Protein AF-A0A7T3PCU5-F1 (afdb_monomer)

Solvent-accessible surface area (backbone atoms only — not comparable to full-atom values): 9452 Å² total; per-residue (Å²): 138,86,82,88,80,89,69,62,67,60,51,44,51,71,41,48,47,64,67,42,57,90,52,40,81,76,40,61,96,47,31,67,62,48,52,45,51,48,54,44,32,51,42,50,75,68,50,25,62,81,37,72,69,33,39,50,50,44,50,51,53,60,64,70,54,95,66,96,64,97,67,63,71,62,62,55,49,52,52,52,52,50,52,54,51,59,61,8,65,80,34,95,67,54,35,76,54,38,42,77,36,65,35,64,81,98,39,52,87,39,74,36,28,30,28,27,51,64,63,75,89,68,74,58,80,69,49,74,29,65,39,90,49,75,69,44,42,53,52,20,43,51,52,33,51,50,50,48,52,53,51,51,49,58,49,49,72,59,66,70,88,123

Radius of gyration: 20.41 Å; Cα contacts (8 Å, |Δi|>4): 179; chains: 1; bounding box: 50×32×66 Å

InterPro domains:
  IPR027434 Homing endonuclease [G3DSA:3.10.28.10] (1-112)
  IPR027434 Homing endonuclease [SSF55608] (3-86)

Foldseek 3Di:
DDDDDQDDLCRQLVPVLVVCVVVLVVCVVCSLVSLLSNLLSLLVVLVLVVDLVSVLVNLVSVVVDDDDDPDDSVVVNVVSVVVQQVVLCVAPLSHPQWHFDFDPDPRGPPGFWIKRHDPVSLVDDIDIFGDDDDVSRVVRSVVSVVSNVVSSVVSSVPSDDD

Sequence (162 aa):
MTILTIESFNSIFETLIPVLRPYSHYLYWKFYQFEIMDKVAQLVKGKAHYTLYGFEKIVEIIYSYPNKRLNPKEFWLDIIQSWFKSRAKKIKSGENFIQAVYGRGSLKGNIIAWKCILPNEFNIKPKQFGFTNITESREALKQAIQYRNISIKSWVDSIKFK

Structure (mmCIF, N/CA/C/O backbone):
data_AF-A0A7T3PCU5-F1
#
_entry.id   AF-A0A7T3PCU5-F1
#
loop_
_atom_site.group_PDB
_atom_site.id
_atom_site.type_symbol
_atom_site.label_atom_id
_atom_site.label_alt_id
_atom_site.label_comp_id
_atom_site.label_asym_id
_atom_site.label_entity_id
_atom_site.label_seq_id
_atom_site.pdbx_PDB_ins_code
_atom_site.Cartn_x
_atom_site.Cartn_y
_atom_site.Cartn_z
_atom_site.occupancy
_atom_site.B_iso_or_equiv
_atom_site.auth_seq_id
_atom_site.auth_comp_id
_atom_site.auth_asym_id
_atom_site.auth_atom_id
_atom_site.pdbx_PDB_model_num
ATOM 1 N N . MET A 1 1 ? 7.995 9.467 -39.903 1.00 57.53 1 MET A N 1
ATOM 2 C CA . MET A 1 1 ? 8.468 8.682 -38.744 1.00 57.53 1 MET A CA 1
ATOM 3 C C . MET A 1 1 ? 7.236 8.268 -37.966 1.00 57.53 1 MET A C 1
ATOM 5 O O . MET A 1 1 ? 6.509 9.144 -37.518 1.00 57.53 1 MET A O 1
ATOM 9 N N . THR A 1 2 ? 6.940 6.976 -37.900 1.00 80.62 2 THR A N 1
ATOM 10 C CA . THR A 1 2 ? 5.750 6.485 -37.196 1.00 80.62 2 THR A CA 1
ATOM 11 C C . THR A 1 2 ? 6.157 6.151 -35.771 1.00 80.62 2 THR A C 1
ATOM 13 O O . THR A 1 2 ? 7.099 5.387 -35.568 1.00 80.62 2 THR A O 1
ATOM 16 N N . ILE A 1 3 ? 5.499 6.761 -34.790 1.00 88.06 3 ILE A N 1
ATOM 17 C CA . ILE A 1 3 ? 5.740 6.472 -33.376 1.00 88.06 3 ILE A CA 1
ATOM 18 C C . ILE A 1 3 ? 4.782 5.352 -32.979 1.00 88.06 3 ILE A C 1
ATOM 20 O O . ILE A 1 3 ? 3.569 5.518 -33.077 1.00 88.06 3 ILE A O 1
ATOM 24 N N . LEU A 1 4 ? 5.326 4.211 -32.552 1.00 88.25 4 LEU A N 1
ATOM 25 C CA . LEU A 1 4 ? 4.543 3.178 -31.884 1.00 88.25 4 LEU A CA 1
ATOM 26 C C . LEU A 1 4 ? 4.509 3.494 -30.389 1.00 88.25 4 LEU A C 1
ATOM 28 O O . LEU A 1 4 ? 5.538 3.419 -29.717 1.00 88.25 4 LEU A O 1
ATOM 32 N N . THR A 1 5 ? 3.327 3.817 -29.878 1.00 89.38 5 THR A N 1
ATOM 33 C CA . THR A 1 5 ? 3.104 4.054 -28.450 1.00 89.38 5 THR A CA 1
ATOM 34 C C . THR A 1 5 ? 2.318 2.887 -27.865 1.00 89.38 5 THR A C 1
ATOM 36 O O . THR A 1 5 ? 1.268 2.521 -28.390 1.00 89.38 5 THR A O 1
ATOM 39 N N . ILE A 1 6 ? 2.825 2.296 -26.781 1.00 86.81 6 ILE A N 1
ATOM 40 C CA . ILE A 1 6 ? 2.112 1.274 -26.008 1.00 86.81 6 ILE A CA 1
ATOM 41 C C . ILE A 1 6 ? 1.664 1.921 -24.705 1.00 86.81 6 ILE A C 1
ATOM 43 O O . ILE A 1 6 ? 2.484 2.323 -23.882 1.00 86.81 6 ILE A O 1
ATOM 47 N N . GLU A 1 7 ? 0.354 2.007 -24.527 1.00 85.19 7 GLU A N 1
ATOM 48 C CA . GLU A 1 7 ? -0.284 2.615 -23.364 1.00 85.19 7 GLU A CA 1
ATOM 49 C C . GLU A 1 7 ? -1.199 1.591 -22.689 1.00 85.19 7 GLU A C 1
ATOM 51 O O . GLU A 1 7 ? -1.466 0.526 -23.244 1.00 85.19 7 GLU A O 1
ATOM 56 N N . SER A 1 8 ? -1.709 1.921 -21.502 1.00 87.94 8 SER A N 1
ATOM 57 C CA . SER A 1 8 ? -2.466 1.061 -20.575 1.00 87.94 8 SER A CA 1
ATOM 58 C C . SER A 1 8 ? -1.630 0.154 -19.670 1.00 87.94 8 SER A C 1
ATOM 60 O O . SER A 1 8 ? -0.601 -0.410 -20.039 1.00 87.94 8 SER A O 1
ATOM 62 N N . PHE A 1 9 ? -2.157 -0.023 -18.459 1.00 84.31 9 PHE A N 1
ATOM 63 C CA . PHE A 1 9 ? -1.606 -0.886 -17.421 1.00 84.31 9 PHE A CA 1
ATOM 64 C C . PHE A 1 9 ? -1.367 -2.313 -17.917 1.00 84.31 9 PHE A C 1
ATOM 66 O O . PHE A 1 9 ? -0.269 -2.838 -17.767 1.00 84.31 9 PHE A O 1
ATOM 73 N N . ASN A 1 10 ? -2.384 -2.934 -18.521 1.00 87.31 10 ASN A N 1
ATOM 74 C CA . ASN A 1 10 ? -2.320 -4.339 -18.923 1.00 87.31 10 ASN A CA 1
ATOM 75 C C . ASN A 1 10 ? -1.282 -4.547 -20.030 1.00 87.31 10 ASN A C 1
ATOM 77 O O . ASN A 1 10 ? -0.477 -5.475 -19.963 1.00 87.31 10 ASN A O 1
ATOM 81 N N . SER A 1 11 ? -1.257 -3.649 -21.017 1.00 90.88 11 SER A N 1
ATOM 82 C CA . SER A 1 11 ? -0.315 -3.752 -22.132 1.00 90.88 11 SER A CA 1
ATOM 83 C C . SER A 1 11 ? 1.131 -3.586 -21.666 1.00 90.88 11 SER A C 1
ATOM 85 O O . SER A 1 11 ? 2.008 -4.316 -22.119 1.00 90.88 11 SER A O 1
ATOM 87 N N . ILE A 1 12 ? 1.395 -2.683 -20.716 1.00 90.62 12 ILE A N 1
ATOM 88 C CA . ILE A 1 12 ? 2.753 -2.452 -20.210 1.00 90.62 12 ILE A CA 1
ATOM 89 C C . ILE A 1 12 ? 3.169 -3.546 -19.215 1.00 90.62 12 ILE A C 1
ATOM 91 O O . ILE A 1 12 ? 4.198 -4.193 -19.406 1.00 90.62 12 ILE A O 1
ATOM 95 N N . PHE A 1 13 ? 2.392 -3.764 -18.151 1.00 88.94 13 PHE A N 1
ATOM 96 C CA . PHE A 1 13 ? 2.823 -4.568 -17.001 1.00 88.94 13 PHE A CA 1
ATOM 97 C C . PHE A 1 13 ? 2.516 -6.062 -17.119 1.00 88.94 13 PHE A C 1
ATOM 99 O O . PHE A 1 13 ? 3.276 -6.869 -16.586 1.00 88.94 13 PHE A O 1
ATOM 106 N N . GLU A 1 14 ? 1.455 -6.446 -17.831 1.00 85.81 14 GLU A N 1
ATOM 107 C CA . GLU A 1 14 ? 1.103 -7.861 -18.020 1.00 85.81 14 GLU A CA 1
ATOM 108 C C . GLU A 1 14 ? 1.617 -8.431 -19.349 1.00 85.81 14 GLU A C 1
ATOM 110 O O . GLU A 1 14 ? 1.721 -9.648 -19.477 1.00 85.81 14 GLU A O 1
ATOM 115 N N . THR A 1 15 ? 1.979 -7.579 -20.319 1.00 89.69 15 THR A N 1
ATOM 116 C CA . THR A 1 15 ? 2.435 -8.024 -21.650 1.00 89.69 15 THR A CA 1
ATOM 117 C C . THR A 1 15 ? 3.867 -7.585 -21.957 1.00 89.69 15 THR A C 1
ATOM 119 O O . THR A 1 15 ? 4.765 -8.423 -22.013 1.00 89.69 15 THR A O 1
ATOM 122 N N . LEU A 1 16 ? 4.115 -6.282 -22.125 1.00 91.62 16 LEU A N 1
ATOM 123 C CA . LEU A 1 16 ? 5.389 -5.765 -22.636 1.00 91.62 16 LEU A CA 1
ATOM 124 C C . LEU A 1 16 ? 6.575 -6.090 -21.720 1.00 91.62 16 LEU A C 1
ATOM 126 O O . LEU A 1 16 ? 7.581 -6.626 -22.178 1.00 91.62 16 LEU A O 1
ATOM 130 N N . ILE A 1 17 ? 6.465 -5.776 -20.427 1.00 91.88 17 ILE A N 1
ATOM 131 C CA . ILE A 1 17 ? 7.548 -6.010 -19.466 1.00 91.88 17 ILE A CA 1
ATOM 132 C C . ILE A 1 17 ? 7.898 -7.505 -19.352 1.00 91.88 17 ILE A C 1
ATOM 134 O O . ILE A 1 17 ? 9.077 -7.834 -19.498 1.00 91.88 17 ILE A O 1
ATOM 138 N N . PRO A 1 18 ? 6.930 -8.429 -19.177 1.00 90.88 18 PRO A N 1
ATOM 139 C CA . PRO A 1 18 ? 7.209 -9.864 -19.206 1.00 90.88 18 PRO A CA 1
ATOM 140 C C . PRO A 1 18 ? 7.891 -10.354 -20.488 1.00 90.88 18 PRO A C 1
ATOM 142 O O . PRO A 1 18 ? 8.783 -11.193 -20.396 1.00 90.88 18 PRO A O 1
ATOM 145 N N . VAL A 1 19 ? 7.514 -9.826 -21.659 1.00 92.62 19 VAL A N 1
ATOM 146 C CA . VAL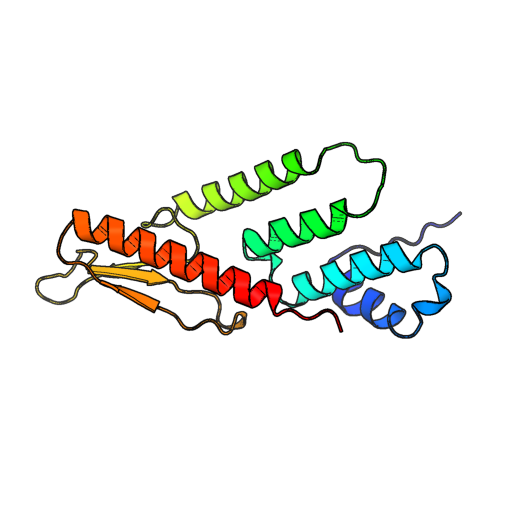 A 1 19 ? 8.130 -10.195 -22.948 1.00 92.62 19 VAL A CA 1
ATOM 147 C C . VAL A 1 19 ? 9.576 -9.711 -23.042 1.00 92.62 19 VAL A C 1
ATOM 149 O O . VAL A 1 19 ? 10.431 -10.436 -23.541 1.00 92.62 19 VAL A O 1
ATOM 152 N N . LEU A 1 20 ? 9.871 -8.507 -22.550 1.00 92.94 20 LEU A N 1
ATOM 153 C CA . LEU A 1 20 ? 11.221 -7.941 -22.600 1.00 92.94 20 LEU A CA 1
ATOM 154 C C . LEU A 1 20 ? 12.168 -8.549 -21.559 1.00 92.94 20 LEU A C 1
ATOM 156 O O . LEU A 1 20 ? 13.375 -8.564 -21.785 1.00 92.94 20 LEU A O 1
ATOM 160 N N . ARG A 1 21 ? 11.652 -9.065 -20.436 1.00 92.75 21 ARG A N 1
ATOM 161 C CA . ARG A 1 21 ? 12.471 -9.531 -19.304 1.00 92.75 21 ARG A CA 1
ATOM 162 C C . ARG A 1 21 ? 13.552 -10.559 -19.683 1.00 92.75 21 ARG A C 1
ATOM 164 O O . ARG A 1 21 ? 14.704 -10.312 -19.321 1.00 92.75 21 ARG A O 1
ATOM 171 N N . PRO A 1 22 ? 13.266 -11.640 -20.441 1.00 94.19 22 PRO A N 1
ATOM 172 C CA . PRO A 1 22 ? 14.286 -12.618 -20.844 1.00 94.19 22 PRO A CA 1
ATOM 173 C C . PRO A 1 22 ? 15.359 -12.053 -21.783 1.00 94.19 22 PRO A C 1
ATOM 175 O O . PRO A 1 22 ? 16.430 -12.635 -21.912 1.00 94.19 22 PRO A O 1
ATOM 178 N N . TYR A 1 23 ? 15.066 -10.930 -22.441 1.00 95.00 23 TYR A N 1
ATOM 179 C CA . TYR A 1 23 ? 15.936 -10.268 -23.415 1.00 95.00 23 TYR A CA 1
ATOM 180 C C . TYR A 1 23 ? 16.509 -8.950 -22.884 1.00 95.00 23 TYR A C 1
ATOM 182 O O . TYR A 1 23 ? 17.096 -8.175 -23.638 1.00 95.00 23 TYR A O 1
ATOM 190 N N . SER A 1 24 ? 16.327 -8.672 -21.591 1.00 93.94 24 SER A N 1
ATOM 191 C CA . SER A 1 24 ? 16.659 -7.381 -20.988 1.00 93.94 24 SER A CA 1
ATOM 192 C C . SER A 1 24 ? 18.150 -7.045 -21.073 1.00 93.94 24 SER A C 1
ATOM 194 O O . SER A 1 24 ? 18.499 -5.871 -21.174 1.00 93.94 24 SER A O 1
ATOM 196 N N . HIS A 1 25 ? 19.034 -8.044 -21.150 1.00 90.94 25 HIS A N 1
ATOM 197 C CA . HIS A 1 25 ? 20.472 -7.846 -21.365 1.00 90.94 25 HIS A CA 1
ATOM 198 C C . HIS A 1 25 ? 20.803 -7.149 -22.693 1.00 90.94 25 HIS A C 1
ATOM 200 O O . HIS A 1 25 ? 21.837 -6.492 -22.786 1.00 90.94 25 HIS A O 1
ATOM 206 N N . TYR A 1 26 ? 19.920 -7.211 -23.696 1.00 95.12 26 TYR A N 1
ATOM 207 C CA . TYR A 1 26 ? 20.075 -6.481 -24.962 1.00 95.12 26 TYR A CA 1
ATOM 208 C C . TYR A 1 26 ? 19.662 -5.005 -24.885 1.00 95.12 26 TYR A C 1
ATOM 210 O O . TYR A 1 26 ? 19.759 -4.287 -25.877 1.00 95.12 26 TYR A O 1
ATOM 218 N N . LEU A 1 27 ? 19.192 -4.517 -23.733 1.00 93.31 27 LEU A N 1
ATOM 219 C CA . LEU A 1 27 ? 18.787 -3.117 -23.583 1.00 93.31 27 LEU A CA 1
ATOM 220 C C . LEU A 1 27 ? 19.972 -2.172 -23.347 1.00 93.31 27 LEU A C 1
ATOM 222 O O . LEU A 1 27 ? 19.786 -0.959 -23.428 1.00 93.31 27 LEU A O 1
ATOM 226 N N . TYR A 1 28 ? 21.177 -2.690 -23.087 1.00 92.50 28 TYR A N 1
ATOM 227 C CA . TYR A 1 28 ? 22.415 -1.918 -22.914 1.00 92.50 28 TYR A CA 1
ATOM 228 C C . TYR A 1 28 ? 22.218 -0.673 -22.020 1.00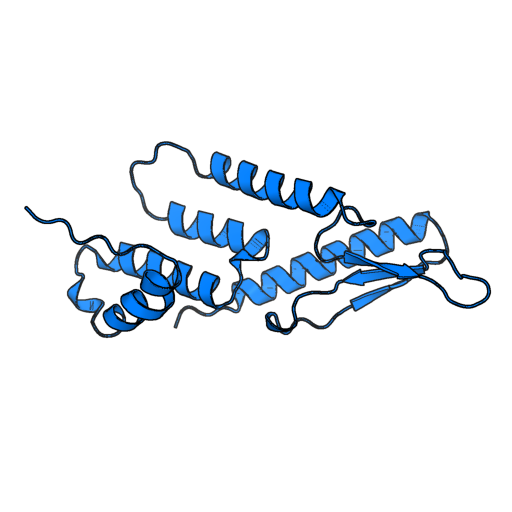 92.50 28 TYR A C 1
ATOM 230 O O . TYR A 1 28 ? 21.918 -0.791 -20.834 1.00 92.50 28 TYR A O 1
ATOM 238 N N . TRP A 1 29 ? 22.314 0.540 -22.580 1.00 91.94 29 TRP A N 1
ATOM 239 C CA . TRP A 1 29 ? 22.162 1.808 -21.851 1.00 91.94 29 TRP A CA 1
ATOM 240 C C . TRP A 1 29 ? 20.722 2.114 -21.392 1.00 91.94 29 TRP A C 1
ATOM 242 O O . TRP A 1 29 ? 20.500 3.095 -20.679 1.00 91.94 29 TRP A O 1
ATOM 252 N N . LYS A 1 30 ? 19.736 1.315 -21.821 1.00 92.00 30 LYS A N 1
ATOM 253 C CA . LYS A 1 30 ? 18.332 1.364 -21.381 1.00 92.00 30 LYS A CA 1
ATOM 254 C C . LYS A 1 30 ? 17.989 0.332 -20.307 1.00 92.00 30 LYS A C 1
ATOM 256 O O . LYS A 1 30 ? 16.860 0.333 -19.816 1.00 92.00 30 LYS A O 1
ATOM 261 N N . PHE A 1 31 ? 18.939 -0.528 -19.934 1.00 92.94 31 PHE A N 1
ATOM 262 C CA . PHE A 1 31 ? 18.710 -1.586 -18.953 1.00 92.94 31 PHE A CA 1
ATOM 263 C C . PHE A 1 31 ? 18.215 -1.035 -17.611 1.00 92.94 31 PHE A C 1
ATOM 265 O O . PHE A 1 31 ? 17.219 -1.514 -17.085 1.00 92.94 31 PHE A O 1
ATOM 272 N N . TYR A 1 32 ? 18.819 0.043 -17.109 1.00 91.38 32 TYR A N 1
ATOM 273 C CA . TYR A 1 32 ? 18.433 0.623 -15.820 1.00 91.38 32 TYR A CA 1
ATOM 274 C C . TYR A 1 32 ? 16.985 1.150 -15.801 1.00 91.38 32 TYR A C 1
ATOM 276 O O . TYR A 1 32 ? 16.253 0.981 -14.826 1.00 91.38 32 TYR A O 1
ATOM 284 N N . GLN A 1 33 ? 16.533 1.776 -16.891 1.00 92.38 33 GLN A N 1
ATOM 285 C CA . GLN A 1 33 ? 15.149 2.239 -17.021 1.00 92.38 33 GLN A CA 1
ATOM 286 C C . GLN A 1 33 ? 14.186 1.051 -17.088 1.00 92.38 33 GLN A C 1
ATOM 288 O O . GLN A 1 33 ? 13.108 1.111 -16.498 1.00 92.38 33 GLN A O 1
ATOM 293 N N . PHE A 1 34 ? 14.585 -0.030 -17.763 1.00 93.81 34 PHE A N 1
ATOM 294 C CA . PHE A 1 34 ? 13.828 -1.274 -17.754 1.00 93.81 34 PHE A CA 1
ATOM 295 C C . PHE A 1 34 ? 13.748 -1.884 -16.352 1.00 93.81 34 PHE A C 1
ATOM 297 O O . PHE A 1 34 ? 12.647 -2.211 -15.926 1.00 93.81 34 PHE A O 1
ATOM 304 N N . GLU A 1 35 ? 14.847 -1.958 -15.595 1.00 93.00 35 GLU A N 1
ATOM 305 C CA . GLU A 1 35 ? 14.832 -2.456 -14.211 1.00 93.00 35 GLU A CA 1
ATOM 306 C C . GLU A 1 35 ? 13.869 -1.658 -13.326 1.00 93.00 35 GLU A C 1
ATOM 308 O O . GLU A 1 35 ? 13.154 -2.224 -12.503 1.00 93.00 35 GLU A O 1
ATOM 313 N N . ILE A 1 36 ? 13.818 -0.337 -13.495 1.00 93.25 36 ILE A N 1
ATOM 314 C CA . ILE A 1 36 ? 12.863 0.512 -12.777 1.00 93.25 36 ILE A CA 1
ATOM 315 C C . ILE A 1 36 ? 11.429 0.190 -13.177 1.00 93.25 36 ILE A C 1
ATOM 317 O O . ILE A 1 36 ? 10.578 0.027 -12.301 1.00 93.25 36 ILE A O 1
ATOM 321 N N . MET A 1 37 ? 11.151 0.082 -14.478 1.00 92.38 37 MET A N 1
ATOM 322 C CA . MET A 1 37 ? 9.817 -0.283 -14.953 1.00 92.38 37 MET A CA 1
ATOM 323 C C . MET A 1 37 ? 9.407 -1.673 -14.474 1.00 92.38 37 MET A C 1
ATOM 325 O O . MET A 1 37 ? 8.258 -1.850 -14.084 1.00 92.38 37 MET A O 1
ATOM 329 N N . ASP A 1 38 ? 10.328 -2.632 -14.457 1.00 92.81 38 ASP A N 1
ATOM 330 C CA . ASP A 1 38 ? 10.077 -3.985 -13.979 1.00 92.81 38 ASP A CA 1
ATOM 331 C C . ASP A 1 38 ? 9.776 -3.995 -12.475 1.00 92.81 38 ASP A C 1
ATOM 333 O O . ASP A 1 38 ? 8.754 -4.537 -12.060 1.00 92.81 38 ASP A O 1
ATOM 337 N N . LYS A 1 39 ? 10.560 -3.281 -11.655 1.00 93.56 39 LYS A N 1
ATOM 338 C CA . LYS A 1 39 ? 10.281 -3.105 -10.217 1.00 93.56 39 LYS A CA 1
ATOM 339 C C . LYS A 1 39 ? 8.898 -2.500 -9.967 1.00 93.56 39 LYS A C 1
ATOM 341 O O . LYS A 1 39 ? 8.150 -2.984 -9.115 1.00 93.56 39 LYS A O 1
ATOM 346 N N . VAL A 1 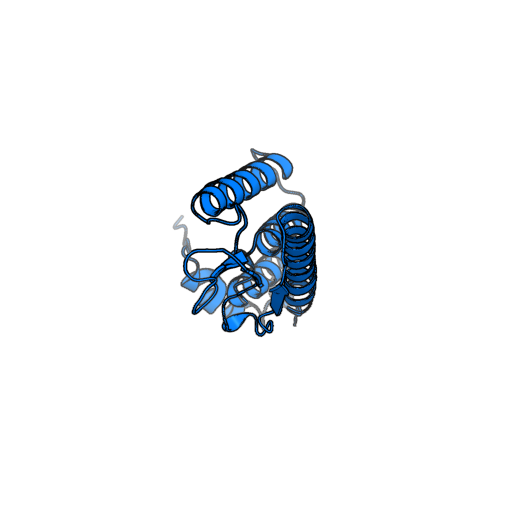40 ? 8.532 -1.463 -10.725 1.00 94.12 40 VAL A N 1
ATOM 347 C CA . VAL A 1 40 ? 7.191 -0.864 -10.655 1.00 94.12 40 VAL A CA 1
ATOM 348 C C . VAL A 1 40 ? 6.127 -1.874 -11.082 1.00 94.12 40 VAL A C 1
ATOM 350 O O . VAL A 1 40 ? 5.141 -2.033 -10.366 1.00 94.12 40 VAL A O 1
ATOM 353 N N . ALA A 1 41 ? 6.332 -2.596 -12.187 1.00 92.62 41 ALA A N 1
ATOM 354 C CA . ALA A 1 41 ? 5.401 -3.605 -12.689 1.00 92.62 41 ALA A CA 1
ATOM 355 C C . ALA A 1 41 ? 5.115 -4.681 -11.635 1.00 92.62 41 ALA A C 1
ATOM 357 O O . ALA A 1 41 ? 3.966 -5.073 -11.448 1.00 92.62 41 ALA A O 1
ATOM 358 N N . GLN A 1 42 ? 6.136 -5.117 -10.896 1.00 91.88 42 GLN A N 1
ATOM 359 C CA . GLN A 1 42 ? 5.990 -6.117 -9.843 1.00 91.88 42 GLN A CA 1
ATOM 360 C C . GLN A 1 42 ? 5.164 -5.608 -8.652 1.00 91.88 42 GLN A C 1
ATOM 362 O O . GLN A 1 42 ? 4.232 -6.291 -8.222 1.00 91.88 42 GLN A O 1
ATOM 367 N N . LEU A 1 43 ? 5.426 -4.390 -8.161 1.00 93.00 43 LEU A N 1
ATOM 368 C CA . LEU A 1 43 ? 4.605 -3.756 -7.116 1.00 93.00 43 LEU A CA 1
ATOM 369 C C . LEU A 1 43 ? 3.158 -3.567 -7.571 1.00 93.00 43 LEU A C 1
ATOM 371 O O . LEU A 1 43 ? 2.201 -3.765 -6.819 1.00 93.00 43 LEU A O 1
ATOM 375 N N . VAL A 1 44 ? 2.997 -3.182 -8.828 1.00 91.50 44 VAL A N 1
ATOM 376 C CA . VAL A 1 44 ? 1.709 -2.916 -9.435 1.00 91.50 44 VAL A CA 1
ATOM 377 C C . VAL A 1 44 ? 0.891 -4.205 -9.594 1.00 91.50 44 VAL A C 1
ATOM 379 O O . VAL A 1 44 ? -0.256 -4.244 -9.142 1.00 91.50 44 VAL A O 1
ATOM 382 N N . LYS A 1 45 ? 1.492 -5.274 -10.125 1.00 89.06 45 LYS A N 1
ATOM 383 C CA . LYS A 1 45 ? 0.902 -6.616 -10.234 1.00 89.06 45 LYS A CA 1
ATOM 384 C C . LYS A 1 45 ? 0.582 -7.219 -8.869 1.00 89.06 45 LYS A C 1
ATOM 386 O O . LYS A 1 45 ? -0.471 -7.823 -8.683 1.00 89.06 45 LYS A O 1
ATOM 391 N N . GLY A 1 46 ? 1.442 -6.971 -7.883 1.00 89.25 46 GLY A N 1
ATOM 392 C CA . GLY A 1 46 ? 1.196 -7.285 -6.478 1.00 89.25 46 GLY A CA 1
ATOM 393 C C . GLY A 1 46 ? 0.131 -6.407 -5.815 1.00 89.25 46 GLY A C 1
ATOM 394 O O . GLY A 1 46 ? -0.089 -6.545 -4.622 1.00 89.25 46 GLY A O 1
ATOM 395 N N . LYS A 1 47 ? -0.539 -5.501 -6.543 1.00 91.62 47 LYS A N 1
ATOM 396 C CA . LYS A 1 47 ? -1.572 -4.584 -6.025 1.00 91.62 47 LYS A CA 1
ATOM 397 C C . LYS A 1 47 ? -1.083 -3.633 -4.918 1.00 91.62 47 LYS A C 1
ATOM 399 O O . LYS A 1 47 ? -1.901 -3.040 -4.214 1.00 91.62 47 LYS A O 1
ATOM 404 N N . ALA A 1 48 ? 0.228 -3.416 -4.777 1.00 92.81 48 ALA A N 1
ATOM 405 C CA . ALA A 1 48 ? 0.795 -2.526 -3.757 1.00 92.81 48 ALA A CA 1
ATOM 406 C C . ALA A 1 48 ? 0.281 -1.085 -3.897 1.00 92.81 48 ALA A C 1
ATOM 408 O O . ALA A 1 48 ? 0.043 -0.406 -2.896 1.00 92.81 48 ALA A O 1
ATOM 409 N N . HIS A 1 49 ? 0.008 -0.661 -5.135 1.00 92.62 49 HIS A N 1
ATOM 410 C CA . HIS A 1 49 ? -0.614 0.618 -5.477 1.00 92.62 49 HIS A CA 1
ATOM 411 C C . HIS A 1 49 ? -2.036 0.804 -4.904 1.00 92.62 49 HIS A C 1
ATOM 413 O O . HIS A 1 49 ? -2.612 1.871 -5.020 1.00 92.62 49 HIS A O 1
ATOM 419 N N . TYR A 1 50 ? -2.653 -0.176 -4.245 1.00 92.38 50 TYR A N 1
ATOM 420 C CA . TYR A 1 50 ? -3.888 0.069 -3.484 1.00 92.38 50 TYR A CA 1
ATOM 421 C C . TYR A 1 50 ? -3.643 0.584 -2.064 1.00 92.38 50 TYR A C 1
ATOM 423 O O . TYR A 1 50 ? -4.589 0.935 -1.357 1.00 92.38 50 TYR A O 1
ATOM 431 N N . THR A 1 51 ? -2.383 0.666 -1.644 1.00 94.88 51 THR A N 1
ATOM 432 C CA . THR A 1 51 ? -1.979 1.151 -0.325 1.00 94.88 51 THR A CA 1
ATOM 433 C C . THR A 1 51 ? -1.173 2.438 -0.451 1.00 94.88 51 THR A C 1
ATOM 435 O O . THR A 1 51 ? -0.476 2.636 -1.444 1.00 94.88 51 THR A O 1
ATOM 438 N N . LEU A 1 52 ? -1.254 3.307 0.564 1.00 95.69 52 LEU A N 1
ATOM 439 C CA . LEU A 1 52 ? -0.470 4.544 0.604 1.00 95.69 52 LEU A CA 1
ATOM 440 C C . LEU A 1 52 ? 1.028 4.229 0.501 1.00 95.69 52 LEU A C 1
ATOM 442 O O . LEU A 1 52 ? 1.690 4.716 -0.406 1.00 95.69 52 LEU A O 1
ATOM 446 N N . TYR A 1 53 ? 1.511 3.321 1.352 1.00 96.25 53 TYR A N 1
ATOM 447 C CA . TYR A 1 53 ? 2.913 2.907 1.373 1.00 96.25 53 TYR A CA 1
ATOM 448 C C . TYR A 1 53 ? 3.393 2.344 0.027 1.00 96.25 53 TYR A C 1
ATOM 450 O O . TYR A 1 53 ? 4.460 2.708 -0.456 1.00 96.25 53 TYR A O 1
ATOM 458 N N . GLY A 1 54 ? 2.600 1.484 -0.621 1.00 95.81 54 GLY A N 1
ATOM 459 C CA . GLY A 1 54 ? 2.968 0.940 -1.928 1.00 95.81 54 GLY A CA 1
ATOM 460 C C . GLY A 1 54 ? 2.999 1.997 -3.035 1.00 95.81 54 GLY A C 1
ATOM 461 O O . GLY A 1 54 ? 3.878 1.944 -3.892 1.00 95.81 54 GLY A O 1
ATOM 462 N N . PHE A 1 55 ? 2.103 2.988 -3.005 1.00 95.44 55 PHE A N 1
ATOM 463 C CA . PHE A 1 55 ? 2.158 4.128 -3.926 1.00 95.44 55 PHE A CA 1
ATOM 464 C C . PHE A 1 55 ? 3.395 5.003 -3.695 1.00 95.44 55 PHE A C 1
ATOM 466 O O . PHE A 1 55 ? 4.081 5.349 -4.656 1.00 95.44 55 PHE A O 1
ATOM 473 N N . GLU A 1 56 ? 3.705 5.328 -2.438 1.00 96.81 56 GLU A N 1
ATOM 474 C CA . GLU A 1 56 ? 4.917 6.070 -2.067 1.00 96.81 56 GLU A CA 1
ATOM 475 C C . GLU A 1 56 ? 6.166 5.330 -2.561 1.00 96.81 56 GLU A C 1
ATOM 477 O O . GLU A 1 56 ? 7.029 5.929 -3.204 1.00 96.81 56 GLU A O 1
ATOM 482 N N . LYS A 1 57 ? 6.210 4.003 -2.385 1.00 96.31 57 LYS A N 1
ATOM 483 C CA . LYS A 1 57 ? 7.312 3.159 -2.858 1.00 96.31 57 LYS A CA 1
ATOM 484 C C . LYS A 1 57 ? 7.484 3.188 -4.375 1.00 96.31 57 LYS A C 1
ATOM 486 O O . LYS A 1 57 ? 8.609 3.258 -4.867 1.00 96.31 57 LYS A O 1
ATOM 491 N N . ILE A 1 58 ? 6.383 3.163 -5.124 1.00 96.12 58 ILE A N 1
ATOM 492 C CA . ILE A 1 58 ? 6.409 3.304 -6.586 1.00 96.12 58 ILE A CA 1
ATOM 493 C C . ILE A 1 58 ? 7.000 4.663 -6.976 1.00 96.12 58 ILE A C 1
ATOM 495 O O . ILE A 1 58 ? 7.869 4.723 -7.844 1.00 96.12 58 ILE A O 1
ATOM 499 N N . VAL A 1 59 ? 6.580 5.748 -6.320 1.00 96.50 59 VAL A N 1
ATOM 500 C CA . VAL A 1 59 ? 7.117 7.092 -6.581 1.00 96.50 59 VAL A CA 1
ATOM 501 C C . VAL A 1 59 ? 8.612 7.156 -6.264 1.00 96.50 59 VAL A C 1
ATOM 503 O O . VAL A 1 59 ? 9.371 7.668 -7.085 1.00 96.50 59 VAL A O 1
ATOM 506 N N . GLU A 1 60 ? 9.058 6.594 -5.138 1.00 95.75 60 GLU A N 1
ATOM 507 C CA . GLU A 1 60 ? 10.482 6.500 -4.785 1.00 95.75 60 GLU A CA 1
ATOM 508 C C . GLU A 1 60 ? 11.303 5.798 -5.873 1.00 95.75 60 GLU A C 1
ATOM 510 O O . GLU A 1 60 ? 12.335 6.321 -6.288 1.00 95.75 60 GLU A O 1
ATOM 515 N N . ILE A 1 61 ? 10.830 4.646 -6.365 1.00 95.38 61 ILE A N 1
ATOM 516 C CA . ILE A 1 61 ? 11.504 3.874 -7.419 1.00 95.38 61 ILE A CA 1
ATOM 517 C C . ILE A 1 61 ? 11.569 4.672 -8.718 1.00 95.38 61 ILE A C 1
ATOM 519 O O . ILE A 1 61 ? 12.616 4.741 -9.354 1.00 95.38 61 ILE A O 1
ATOM 523 N N . ILE A 1 62 ? 10.469 5.314 -9.115 1.00 94.75 62 ILE A N 1
ATOM 524 C CA . ILE A 1 62 ? 10.463 6.137 -10.324 1.00 94.75 62 ILE A CA 1
ATOM 525 C C . ILE A 1 62 ? 11.477 7.271 -10.150 1.00 94.75 62 ILE A C 1
ATOM 527 O O . ILE A 1 62 ? 12.284 7.490 -11.047 1.00 94.75 62 ILE A O 1
ATOM 531 N N . TYR A 1 63 ? 11.471 7.988 -9.024 1.00 95.56 63 TYR A N 1
ATOM 532 C CA . TYR A 1 63 ? 12.364 9.124 -8.758 1.00 95.56 63 TYR A CA 1
ATOM 533 C C . TYR A 1 63 ? 13.824 8.752 -8.454 1.00 95.56 63 TYR A C 1
ATOM 535 O O . TYR A 1 63 ? 14.655 9.657 -8.409 1.00 95.56 63 TYR A O 1
ATOM 543 N N . SER A 1 64 ? 14.175 7.469 -8.313 1.00 93.75 64 SER A N 1
ATOM 544 C CA . SER A 1 64 ? 15.577 7.061 -8.146 1.00 93.75 64 SER A CA 1
ATOM 545 C C . SER A 1 64 ? 16.406 7.239 -9.421 1.00 93.75 64 SER A C 1
ATOM 547 O O . SER A 1 64 ? 17.630 7.305 -9.343 1.00 93.75 64 SER A O 1
ATOM 549 N N . TYR A 1 65 ? 15.764 7.330 -10.595 1.00 92.19 65 TYR A N 1
ATOM 550 C CA . TYR A 1 65 ? 16.450 7.628 -11.852 1.00 92.19 65 TYR A CA 1
ATOM 551 C C . TYR A 1 65 ? 16.540 9.133 -12.119 1.00 92.19 65 TYR A C 1
ATOM 553 O O . TYR A 1 65 ? 15.490 9.793 -12.199 1.00 92.19 65 TYR A O 1
ATOM 561 N N . PRO A 1 66 ? 17.752 9.672 -12.358 1.00 88.88 66 PRO A N 1
ATOM 562 C CA . PRO A 1 66 ? 17.921 11.061 -12.753 1.00 88.88 66 PRO A CA 1
ATOM 563 C C . PRO A 1 66 ? 17.303 11.290 -14.134 1.00 88.88 66 PRO A C 1
ATOM 565 O O . PRO A 1 66 ? 17.802 10.833 -15.159 1.00 88.88 66 PRO A O 1
ATOM 568 N N . ASN A 1 67 ? 16.195 12.023 -14.158 1.00 90.50 67 ASN A N 1
ATOM 569 C CA . ASN A 1 67 ? 15.546 12.479 -15.380 1.00 90.50 67 ASN A CA 1
ATOM 570 C C . ASN A 1 67 ? 14.987 13.885 -15.160 1.00 90.50 67 ASN A C 1
ATOM 572 O O . ASN A 1 67 ? 14.568 14.214 -14.047 1.00 90.50 67 ASN A O 1
ATOM 576 N N . LYS A 1 68 ? 14.934 14.699 -16.218 1.00 92.62 68 LYS A N 1
ATOM 577 C CA . LYS A 1 68 ? 14.272 16.006 -16.161 1.00 92.62 68 LYS A CA 1
ATOM 578 C C . LYS A 1 68 ? 12.775 15.784 -15.951 1.00 92.62 68 LYS A C 1
ATOM 580 O O . LYS A 1 68 ? 12.130 15.088 -16.732 1.00 92.62 68 LYS A O 1
ATOM 585 N N . ARG A 1 69 ? 12.231 16.358 -14.881 1.00 92.50 69 ARG A N 1
ATOM 586 C CA . ARG A 1 69 ? 10.813 16.274 -14.513 1.00 92.50 69 ARG A CA 1
ATOM 587 C C . ARG A 1 69 ? 10.294 17.668 -14.240 1.00 92.50 69 ARG A C 1
ATOM 589 O O . ARG A 1 69 ? 11.030 18.504 -13.731 1.00 92.50 69 ARG A O 1
ATOM 596 N N . LEU A 1 70 ? 9.023 17.883 -14.558 1.00 95.50 70 LEU A N 1
ATOM 597 C CA . LEU A 1 70 ? 8.342 19.147 -14.279 1.00 95.50 70 LEU A CA 1
ATOM 598 C C . LEU A 1 70 ? 8.145 19.360 -12.775 1.00 95.50 70 LEU A C 1
ATOM 600 O O . LEU A 1 70 ? 8.324 20.467 -12.287 1.00 95.50 70 LEU A O 1
ATOM 604 N N . ASN A 1 71 ? 7.816 18.287 -12.049 1.00 96.69 71 ASN A N 1
ATOM 605 C CA . ASN A 1 71 ? 7.506 18.341 -10.624 1.00 96.69 71 ASN A CA 1
ATOM 606 C C . ASN A 1 71 ? 8.508 17.522 -9.794 1.00 96.69 71 ASN A C 1
ATOM 608 O O . ASN A 1 71 ? 8.955 16.456 -10.249 1.00 96.69 71 ASN A O 1
ATOM 612 N N . PRO A 1 72 ? 8.827 17.970 -8.567 1.00 96.19 72 PRO A N 1
ATOM 613 C CA . PRO A 1 72 ? 9.639 17.207 -7.628 1.00 96.19 72 PRO A CA 1
ATOM 614 C C . PRO A 1 72 ? 8.877 15.985 -7.097 1.00 96.19 72 PRO A C 1
ATOM 616 O O . PRO A 1 72 ? 7.680 15.815 -7.333 1.00 96.19 72 PRO A O 1
ATOM 619 N N . LYS A 1 73 ? 9.585 15.107 -6.386 1.00 95.94 73 LYS A N 1
ATOM 620 C CA . LYS A 1 73 ? 9.020 13.878 -5.812 1.00 95.94 73 LYS A CA 1
ATOM 621 C C . LYS A 1 73 ? 7.923 14.202 -4.796 1.00 95.94 73 LYS A C 1
ATOM 623 O O . LYS A 1 73 ? 6.857 13.595 -4.813 1.00 95.94 73 LYS A O 1
ATOM 628 N N . GLU A 1 74 ? 8.194 15.189 -3.954 1.00 97.12 74 GLU A N 1
ATOM 629 C CA . GLU A 1 74 ? 7.380 15.636 -2.826 1.00 97.12 74 GLU A CA 1
ATOM 630 C C . GLU A 1 74 ? 5.987 16.071 -3.290 1.00 97.12 74 GLU A C 1
ATOM 632 O O . GLU A 1 74 ? 4.991 15.660 -2.705 1.00 97.12 74 GLU A O 1
ATOM 637 N N . PHE A 1 75 ? 5.906 16.766 -4.430 1.00 97.31 75 PHE A N 1
ATOM 638 C CA . PHE A 1 75 ? 4.638 17.158 -5.048 1.00 97.31 75 PHE A CA 1
ATOM 639 C C . PHE A 1 75 ? 3.697 15.963 -5.276 1.00 97.31 75 PHE A C 1
ATOM 641 O O . PHE A 1 75 ? 2.507 16.026 -4.970 1.00 97.31 75 PHE A O 1
ATOM 648 N N . TRP A 1 76 ? 4.218 14.845 -5.791 1.00 96.38 76 TRP A N 1
ATOM 649 C CA . TRP A 1 76 ? 3.402 13.653 -6.029 1.00 96.38 76 TRP A CA 1
ATOM 650 C C . TRP A 1 76 ? 3.029 12.935 -4.738 1.00 96.38 76 TRP A C 1
ATOM 652 O O . TRP A 1 76 ? 1.901 12.456 -4.617 1.00 96.38 76 TRP A O 1
ATOM 662 N N . LEU A 1 77 ? 3.951 12.877 -3.774 1.00 97.12 77 LEU A N 1
ATOM 663 C CA . LEU A 1 77 ? 3.682 12.293 -2.460 1.00 97.12 77 LEU A CA 1
ATOM 664 C C . LEU A 1 77 ? 2.548 13.049 -1.751 1.00 97.12 77 LEU A C 1
ATOM 666 O O . LEU A 1 77 ? 1.624 12.415 -1.240 1.00 97.12 77 LEU A O 1
ATOM 670 N N . ASP A 1 78 ? 2.545 14.381 -1.816 1.00 97.38 78 ASP A N 1
ATOM 671 C CA . ASP A 1 78 ? 1.502 15.223 -1.224 1.00 97.38 78 ASP A CA 1
ATOM 672 C C . ASP A 1 78 ? 0.127 14.992 -1.866 1.00 97.38 78 ASP A C 1
ATOM 674 O O . ASP A 1 78 ? -0.885 14.873 -1.161 1.00 97.38 78 ASP A O 1
ATOM 678 N N . ILE A 1 79 ? 0.072 14.866 -3.197 1.00 96.75 79 ILE A N 1
ATOM 679 C CA . ILE A 1 79 ? -1.167 14.547 -3.924 1.00 96.75 79 ILE A CA 1
ATOM 680 C C . ILE A 1 79 ? -1.707 13.181 -3.495 1.00 96.75 79 ILE A C 1
ATOM 682 O O . ILE A 1 79 ? -2.893 13.053 -3.175 1.00 96.75 79 ILE A O 1
ATOM 686 N N . ILE A 1 80 ? -0.847 12.161 -3.457 1.00 96.19 80 ILE A N 1
ATOM 687 C CA . ILE A 1 80 ? -1.229 10.798 -3.072 1.00 96.19 80 ILE A CA 1
ATOM 688 C C . ILE A 1 80 ? -1.733 10.789 -1.628 1.00 96.19 80 ILE A C 1
ATOM 690 O O . ILE A 1 80 ? -2.814 10.261 -1.350 1.00 96.19 80 ILE A O 1
ATOM 694 N N . GLN A 1 81 ? -1.000 11.413 -0.707 1.00 95.88 81 GLN A N 1
ATOM 695 C CA . GLN A 1 81 ? -1.389 11.468 0.696 1.00 95.88 81 GLN A CA 1
ATOM 696 C C . GLN A 1 81 ? -2.741 12.175 0.869 1.00 95.88 81 GLN A C 1
ATOM 698 O O . GLN A 1 81 ? -3.614 11.692 1.597 1.00 95.88 81 GLN A O 1
ATOM 703 N N . SER A 1 82 ? -2.951 13.283 0.155 1.00 96.25 82 SER A N 1
ATOM 704 C CA . SER A 1 82 ? -4.214 14.029 0.154 1.00 96.25 82 SER A CA 1
ATOM 705 C C . SER A 1 82 ? -5.374 13.196 -0.390 1.00 96.25 82 SER A C 1
ATOM 707 O O . SER A 1 82 ? -6.463 13.187 0.193 1.00 96.25 82 SER A O 1
ATOM 709 N N . TRP A 1 83 ? -5.143 12.434 -1.459 1.00 95.19 83 TRP A N 1
ATOM 710 C CA . TRP A 1 83 ? -6.136 11.525 -2.025 1.00 95.19 83 TRP A CA 1
ATOM 711 C C . TRP A 1 83 ? -6.539 10.419 -1.038 1.00 95.19 83 TRP A C 1
ATOM 713 O O . TRP A 1 83 ? -7.734 10.210 -0.803 1.00 95.19 83 TRP A O 1
ATOM 723 N N . PHE A 1 84 ? -5.575 9.762 -0.382 1.00 94.69 84 PHE A N 1
ATOM 724 C CA . PHE A 1 84 ? -5.863 8.743 0.637 1.00 94.69 84 PHE A CA 1
ATOM 725 C C . PHE A 1 84 ? -6.589 9.325 1.857 1.00 94.69 84 PHE 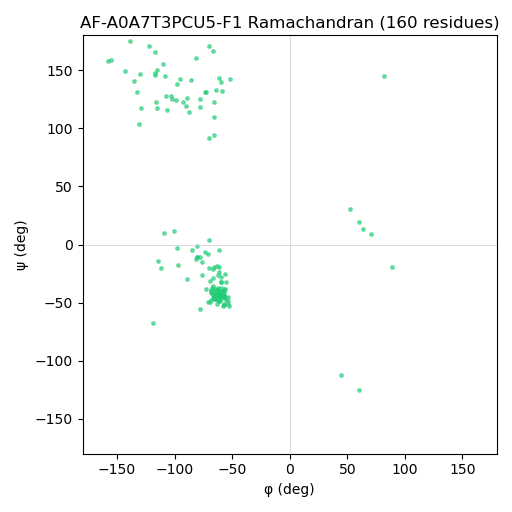A C 1
ATOM 727 O O . PHE A 1 84 ? -7.545 8.709 2.337 1.00 94.69 84 PHE A O 1
ATOM 734 N N . LYS A 1 85 ? -6.193 10.517 2.330 1.00 94.19 85 LYS A N 1
ATOM 735 C CA . LYS A 1 85 ? -6.883 11.240 3.415 1.00 94.19 85 LYS A CA 1
ATOM 736 C C . LYS A 1 85 ? -8.330 11.562 3.037 1.00 94.19 85 LYS A C 1
ATOM 738 O O . LYS A 1 85 ? -9.239 11.331 3.828 1.00 94.19 85 LYS A O 1
ATOM 743 N N . SER A 1 86 ? -8.562 12.045 1.816 1.00 95.00 86 SER A N 1
ATOM 744 C CA . SER A 1 86 ? -9.904 12.347 1.301 1.00 95.00 86 SER A CA 1
ATOM 745 C C . SER A 1 86 ? -10.813 11.114 1.294 1.00 95.00 86 SER A C 1
ATOM 747 O O . SER A 1 86 ? -11.950 11.176 1.765 1.00 95.00 86 SER A O 1
ATOM 749 N N . ARG A 1 87 ? -10.302 9.959 0.846 1.00 91.81 87 ARG A N 1
ATOM 750 C CA . ARG A 1 87 ? -11.056 8.693 0.868 1.00 91.81 87 ARG A CA 1
ATOM 751 C C . ARG A 1 87 ? -11.380 8.234 2.290 1.00 91.81 87 ARG A C 1
ATOM 753 O O . ARG A 1 87 ? -12.498 7.780 2.535 1.00 91.81 87 ARG A O 1
ATOM 760 N N . ALA A 1 88 ? -10.444 8.404 3.220 1.00 93.38 88 ALA A N 1
ATOM 761 C CA . ALA A 1 88 ? -10.603 7.971 4.604 1.00 93.38 88 ALA A CA 1
ATOM 762 C C . ALA A 1 88 ? -11.694 8.744 5.367 1.00 93.38 88 ALA A C 1
ATOM 764 O O . ALA A 1 88 ? -12.355 8.163 6.224 1.00 93.38 88 ALA A O 1
ATOM 765 N N . LYS A 1 89 ? -11.964 10.011 5.006 1.00 91.75 89 LYS A N 1
ATOM 766 C CA . LYS A 1 89 ? -13.026 10.839 5.623 1.00 91.75 89 LYS A CA 1
ATOM 767 C C . LYS A 1 89 ? -14.421 10.210 5.559 1.00 91.75 89 LYS A C 1
ATOM 769 O O . LYS A 1 89 ? -15.268 10.525 6.387 1.00 91.75 89 LYS A O 1
ATOM 774 N N . LYS A 1 90 ? -14.677 9.337 4.579 1.00 88.81 90 LYS A N 1
ATOM 775 C CA . LYS A 1 90 ? -15.966 8.639 4.429 1.00 88.81 90 LYS A CA 1
ATOM 776 C C . LYS A 1 90 ? -16.124 7.458 5.397 1.00 88.81 90 LYS A C 1
ATOM 778 O O . LYS A 1 90 ? -17.208 6.895 5.504 1.00 88.81 90 LYS A O 1
ATOM 783 N N . ILE A 1 91 ? -15.051 7.058 6.076 1.00 91.38 91 ILE A N 1
ATOM 784 C CA . ILE A 1 91 ? -15.003 5.908 6.979 1.00 91.38 91 ILE A CA 1
ATOM 785 C C . ILE A 1 91 ? -15.172 6.409 8.415 1.00 91.38 91 ILE A C 1
ATOM 787 O O . ILE A 1 91 ? -14.556 7.395 8.804 1.00 91.38 91 ILE A O 1
ATOM 791 N N . LYS A 1 92 ? -15.959 5.704 9.239 1.00 92.56 92 LYS A N 1
ATOM 792 C CA . LYS A 1 92 ? -16.199 6.081 10.648 1.00 92.56 92 LYS A CA 1
ATOM 793 C C . LYS A 1 92 ? -14.929 6.250 11.491 1.00 92.56 92 LYS A C 1
ATOM 795 O O . LYS A 1 92 ? -14.930 7.053 12.412 1.00 92.56 92 LYS A O 1
ATOM 800 N N . SER A 1 93 ? -13.879 5.486 11.203 1.00 92.88 93 SER A N 1
ATOM 801 C CA . SER A 1 93 ? -12.579 5.578 11.881 1.00 92.88 93 SER A CA 1
ATOM 802 C C . SER A 1 93 ? -11.742 6.778 11.424 1.00 92.88 93 SER A C 1
ATOM 804 O O . SER A 1 93 ? -10.747 7.092 12.066 1.00 92.88 93 SER A O 1
ATOM 806 N N . GLY A 1 94 ? -12.095 7.410 10.297 1.00 94.12 94 GLY A N 1
ATOM 807 C CA . GLY A 1 94 ? -11.247 8.380 9.604 1.00 94.12 94 GLY A CA 1
ATOM 808 C C . GLY A 1 94 ? -10.021 7.757 8.928 1.00 94.12 94 GLY A C 1
ATOM 809 O O . GLY A 1 94 ? -9.155 8.488 8.460 1.00 94.12 94 GLY A O 1
ATOM 810 N N . GLU A 1 95 ? -9.937 6.423 8.864 1.00 94.94 95 GLU A N 1
AT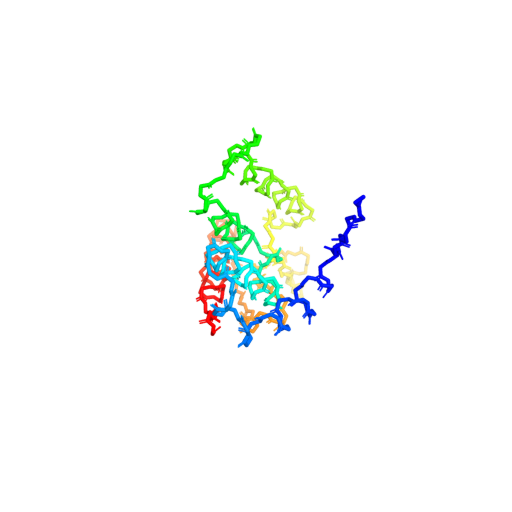OM 811 C CA . GLU A 1 95 ? -8.730 5.690 8.485 1.00 94.94 95 GLU A CA 1
ATOM 812 C C . GLU A 1 95 ? -9.024 4.594 7.453 1.00 94.94 95 GLU A C 1
ATOM 814 O O . GLU A 1 95 ? -9.912 3.754 7.627 1.00 94.94 95 GLU A O 1
ATOM 819 N N . ASN A 1 96 ? -8.231 4.550 6.376 1.00 94.31 96 ASN A N 1
ATOM 820 C CA . ASN A 1 96 ? -8.344 3.490 5.371 1.00 94.31 96 ASN A CA 1
ATOM 821 C C . ASN A 1 96 ? -8.097 2.113 6.007 1.00 94.31 96 ASN A C 1
ATOM 823 O O . ASN A 1 96 ? -7.192 1.957 6.832 1.00 94.31 96 ASN A O 1
ATOM 827 N N . PHE A 1 97 ? -8.881 1.115 5.588 1.00 95.25 97 PHE A N 1
ATOM 828 C CA . PHE A 1 97 ? -8.795 -0.280 6.048 1.00 95.25 97 PHE A CA 1
ATOM 829 C C . PHE A 1 97 ? -9.085 -0.511 7.542 1.00 95.25 97 PHE A C 1
ATOM 831 O O . PHE A 1 97 ? -8.832 -1.604 8.048 1.00 95.25 97 PHE A O 1
ATOM 838 N N . ILE A 1 98 ? -9.640 0.476 8.255 1.00 97.12 98 ILE A N 1
ATOM 839 C CA . ILE A 1 98 ? -10.065 0.326 9.652 1.00 97.12 98 ILE A CA 1
ATOM 840 C C . ILE A 1 98 ? -11.577 0.487 9.739 1.00 97.12 98 ILE A C 1
ATOM 842 O O . ILE A 1 98 ? -12.116 1.554 9.452 1.00 97.12 98 ILE A O 1
ATOM 846 N N . GLN A 1 99 ? -12.264 -0.569 10.160 1.00 96.38 99 GLN A N 1
ATOM 847 C CA . GLN A 1 99 ? -13.717 -0.611 10.277 1.00 96.38 99 GLN A CA 1
ATOM 848 C C . GLN A 1 99 ? -14.162 -0.611 11.741 1.00 96.38 99 GLN A C 1
ATOM 850 O O . GLN A 1 99 ? -13.515 -1.204 12.606 1.00 96.38 99 GLN A O 1
ATOM 855 N N . ALA A 1 100 ? -15.292 0.046 12.003 1.00 96.12 100 ALA A N 1
ATOM 856 C CA . ALA A 1 100 ? -15.973 -0.014 13.290 1.00 96.12 100 ALA A CA 1
ATOM 857 C C . ALA A 1 100 ? -16.659 -1.376 13.458 1.00 96.12 100 ALA A C 1
ATOM 859 O O . ALA A 1 100 ? -17.398 -1.810 12.573 1.00 96.12 100 ALA A O 1
ATOM 860 N N . VAL A 1 101 ? -16.454 -2.024 14.602 1.00 96.31 101 VAL A N 1
ATOM 861 C CA . VAL A 1 101 ? -17.201 -3.221 15.002 1.00 96.31 101 VAL A CA 1
ATOM 862 C C . VAL A 1 101 ? -18.253 -2.811 16.018 1.00 96.31 101 VAL A C 1
ATOM 864 O O . VAL A 1 101 ? -17.927 -2.204 17.038 1.00 96.31 101 VAL A O 1
ATOM 867 N N . TYR A 1 102 ? -19.507 -3.153 15.742 1.00 94.62 102 TYR A N 1
ATOM 868 C CA . TYR A 1 102 ? -20.630 -2.813 16.607 1.00 94.62 102 TYR A CA 1
ATOM 869 C C . TYR A 1 102 ? -20.972 -3.951 17.563 1.00 94.62 102 TYR A C 1
ATOM 871 O O . TYR A 1 102 ? -20.909 -5.129 17.197 1.00 94.62 102 TYR A O 1
ATOM 879 N N . GLY A 1 103 ? -21.349 -3.581 18.784 1.00 92.00 103 GLY A N 1
ATOM 880 C CA . GLY A 1 103 ? -21.799 -4.518 19.802 1.00 92.00 103 GLY A CA 1
ATOM 881 C C . GLY A 1 103 ? -23.122 -5.195 19.449 1.00 92.00 103 GLY A C 1
ATOM 882 O O . GLY A 1 103 ? -23.852 -4.788 18.542 1.00 92.00 103 GLY A O 1
ATOM 883 N N . ARG A 1 104 ? -23.431 -6.259 20.191 1.00 92.50 104 ARG A N 1
ATOM 884 C CA . ARG A 1 104 ? -24.700 -6.998 20.123 1.00 92.50 104 ARG A CA 1
ATOM 885 C C . ARG A 1 104 ? -25.425 -6.894 21.469 1.00 92.50 104 ARG A C 1
ATOM 887 O O . ARG A 1 104 ? -24.816 -6.511 22.465 1.00 92.50 104 ARG A O 1
ATOM 894 N N . GLY A 1 105 ? -26.712 -7.242 21.501 1.00 93.38 105 GLY A N 1
ATOM 895 C CA . GLY A 1 105 ? -27.511 -7.225 22.733 1.00 93.38 105 GLY A CA 1
ATOM 896 C C . GLY A 1 105 ? -27.574 -5.829 23.358 1.00 93.38 105 GLY A C 1
ATOM 897 O O . GLY A 1 105 ? -27.914 -4.867 22.671 1.00 93.38 105 GLY A O 1
ATOM 898 N N . SER A 1 106 ? -27.192 -5.717 24.633 1.00 90.00 106 SER A N 1
ATOM 899 C CA . SER A 1 106 ? -27.152 -4.454 25.388 1.00 90.00 106 SER A CA 1
ATOM 900 C C . SER A 1 106 ? -26.189 -3.406 24.815 1.00 90.00 106 SER A C 1
ATOM 902 O O . SER A 1 106 ? -26.346 -2.222 25.086 1.00 90.00 106 SER A O 1
ATOM 904 N N . LEU A 1 107 ? -25.217 -3.818 23.995 1.00 88.62 107 LEU A N 1
ATOM 905 C CA . LEU A 1 107 ? -24.231 -2.933 23.363 1.00 88.62 107 LEU A CA 1
ATOM 906 C C . LEU A 1 107 ? -24.571 -2.604 21.899 1.00 88.62 107 LEU A C 1
ATOM 908 O O . LEU A 1 107 ? -23.724 -2.087 21.166 1.00 88.62 107 LEU A O 1
ATOM 912 N N . LYS A 1 108 ? -25.783 -2.932 21.431 1.00 92.38 108 LYS A N 1
ATOM 913 C CA . LYS A 1 108 ? -26.208 -2.672 20.048 1.00 92.38 108 LYS A CA 1
ATOM 914 C C . LYS A 1 108 ? -26.136 -1.174 19.730 1.00 92.38 108 LYS A C 1
ATOM 916 O O . LYS A 1 108 ? -26.630 -0.346 20.481 1.00 92.38 108 LYS A O 1
ATOM 921 N N . GLY A 1 109 ? -25.536 -0.839 18.587 1.00 89.56 109 GLY A N 1
ATOM 922 C CA . GLY A 1 109 ? -25.359 0.545 18.126 1.00 89.56 109 GLY A CA 1
ATOM 923 C C . GLY A 1 109 ? -24.066 1.210 18.608 1.00 89.56 109 GLY A C 1
ATOM 924 O O . GLY A 1 109 ? -23.580 2.127 17.946 1.00 89.56 109 GLY A O 1
ATOM 925 N N . ASN A 1 110 ? -23.442 0.687 19.667 1.00 92.69 110 ASN A N 1
ATOM 926 C CA . ASN A 1 110 ? -22.154 1.172 20.154 1.00 92.69 110 ASN A CA 1
ATOM 927 C C . ASN A 1 110 ? -21.000 0.504 19.404 1.00 92.69 110 ASN A C 1
ATOM 929 O O . ASN A 1 110 ? -21.047 -0.691 19.100 1.00 92.69 110 ASN A O 1
ATOM 933 N N . ILE A 1 111 ? -19.952 1.277 19.115 1.00 94.88 111 ILE A N 1
ATOM 934 C CA . ILE A 1 111 ? -18.694 0.732 18.597 1.00 94.88 111 ILE A CA 1
ATOM 935 C C . ILE A 1 111 ? -17.948 0.121 19.782 1.00 94.88 111 ILE A C 1
ATOM 937 O O . ILE A 1 111 ? -17.731 0.804 20.776 1.00 94.88 111 ILE A O 1
ATOM 941 N N . ILE A 1 112 ? -17.572 -1.150 19.667 1.00 95.75 112 ILE A N 1
ATOM 942 C CA . ILE A 1 112 ? -16.893 -1.915 20.727 1.00 95.75 112 ILE A CA 1
ATOM 943 C C . ILE A 1 112 ? -15.460 -2.311 20.354 1.00 95.75 112 ILE A C 1
ATOM 945 O O . ILE A 1 112 ? -14.700 -2.768 21.204 1.00 95.75 112 ILE A O 1
ATOM 949 N N . ALA A 1 113 ? -15.093 -2.191 19.075 1.00 97.06 113 ALA A N 1
ATOM 950 C CA . ALA A 1 113 ? -13.744 -2.472 18.603 1.00 97.06 113 ALA A CA 1
ATOM 951 C C . ALA A 1 113 ? -13.439 -1.767 17.277 1.00 97.06 113 ALA A C 1
ATOM 953 O O . ALA A 1 113 ? -14.336 -1.466 16.483 1.00 97.06 113 ALA A O 1
ATOM 954 N N . TRP A 1 114 ? -12.148 -1.589 17.011 1.00 98.06 114 TRP A N 1
ATOM 955 C CA . TRP A 1 114 ? -11.622 -1.239 15.695 1.00 98.06 114 TRP A CA 1
ATOM 956 C C . TRP A 1 114 ? -11.019 -2.476 15.044 1.00 98.06 114 TRP A C 1
ATOM 958 O O . TRP A 1 114 ? -10.192 -3.162 15.644 1.00 98.06 114 TRP A O 1
ATOM 968 N N . LYS A 1 115 ? -11.428 -2.777 13.811 1.00 97.69 115 LYS A N 1
ATOM 969 C CA . LYS A 1 115 ? -10.940 -3.936 13.063 1.00 97.69 115 LYS A CA 1
ATOM 970 C C . LYS A 1 115 ? -10.179 -3.492 11.826 1.00 97.69 115 LYS A C 1
ATOM 972 O O . LYS A 1 115 ? -10.731 -2.811 10.966 1.00 97.69 115 LYS A O 1
ATOM 977 N N . CYS A 1 116 ? -8.926 -3.914 11.724 1.00 97.38 116 CYS A N 1
ATOM 978 C CA . CYS A 1 116 ? -8.150 -3.799 10.502 1.00 97.38 116 CYS A CA 1
ATOM 979 C C . CYS A 1 116 ? -8.589 -4.904 9.533 1.00 97.38 116 CYS A C 1
ATOM 981 O O . CYS A 1 116 ? -8.488 -6.091 9.859 1.00 97.38 116 CYS A O 1
ATOM 983 N N . ILE A 1 117 ? -9.108 -4.508 8.368 1.00 94.44 117 ILE A N 1
ATOM 984 C CA . ILE A 1 117 ? -9.520 -5.415 7.293 1.00 94.44 117 ILE A CA 1
ATOM 985 C C . ILE A 1 117 ? -8.874 -4.946 5.999 1.00 94.44 117 ILE A C 1
ATOM 987 O O . ILE A 1 117 ? -9.149 -3.847 5.516 1.00 94.44 117 ILE A O 1
ATOM 991 N N . LEU A 1 118 ? -8.028 -5.804 5.446 1.00 92.00 118 LEU A N 1
ATOM 992 C CA . LEU A 1 118 ? -7.340 -5.596 4.180 1.00 92.00 118 LEU A CA 1
ATOM 993 C C . LEU A 1 118 ? -7.917 -6.557 3.129 1.00 92.00 118 LEU A C 1
ATOM 995 O O . LEU A 1 118 ? -8.474 -7.590 3.511 1.00 92.00 118 LEU A O 1
ATOM 999 N N . PRO A 1 119 ? -7.820 -6.229 1.828 1.00 89.56 119 PRO A N 1
ATOM 1000 C CA . PRO A 1 119 ? -8.176 -7.150 0.753 1.00 89.56 119 PRO A CA 1
ATOM 1001 C C . PRO A 1 119 ? -7.479 -8.507 0.914 1.00 89.56 119 PRO A C 1
ATOM 1003 O O . PRO A 1 119 ? -6.314 -8.572 1.317 1.00 89.56 119 PRO A O 1
ATOM 1006 N N . ASN A 1 120 ? -8.187 -9.592 0.588 1.00 87.06 120 ASN A N 1
ATOM 1007 C CA . ASN A 1 120 ? -7.686 -10.961 0.760 1.00 87.06 120 ASN A CA 1
ATOM 1008 C C . ASN A 1 120 ? -6.402 -11.211 -0.041 1.00 87.06 120 ASN A C 1
ATOM 1010 O O . ASN A 1 120 ? -5.558 -12.005 0.365 1.00 87.06 120 ASN A O 1
ATOM 1014 N N . GLU A 1 121 ? -6.227 -10.497 -1.151 1.00 85.00 121 GLU A N 1
ATOM 1015 C CA . GLU A 1 121 ? -5.060 -10.593 -2.024 1.00 85.00 121 GLU A CA 1
ATOM 1016 C C . GLU A 1 121 ? -3.758 -10.173 -1.342 1.00 85.00 121 GLU A C 1
ATOM 1018 O O . GLU A 1 121 ? -2.683 -10.540 -1.807 1.00 85.00 121 GLU A O 1
ATOM 1023 N N . PHE A 1 122 ? -3.830 -9.431 -0.234 1.00 88.00 122 PHE A N 1
ATOM 1024 C CA . PHE A 1 122 ? -2.636 -9.053 0.519 1.00 88.00 122 PHE A CA 1
ATOM 1025 C C . PHE A 1 122 ? -2.165 -10.185 1.440 1.00 88.00 122 PHE A C 1
ATOM 1027 O O . PHE A 1 122 ? -1.062 -10.123 1.971 1.00 88.00 122 PHE A O 1
ATOM 1034 N N . ASN A 1 123 ? -2.989 -11.220 1.654 1.00 88.00 123 ASN A N 1
ATOM 1035 C CA . ASN A 1 123 ? -2.716 -12.321 2.581 1.00 88.00 123 ASN A CA 1
ATOM 1036 C C . ASN A 1 123 ? -2.352 -11.845 4.009 1.00 88.00 123 ASN A C 1
ATOM 1038 O O . ASN A 1 123 ? -1.583 -12.482 4.730 1.00 88.00 123 ASN A O 1
ATOM 1042 N N . ILE A 1 124 ? -2.904 -10.700 4.429 1.00 92.25 124 ILE A N 1
ATOM 1043 C CA . ILE A 1 124 ? -2.736 -10.147 5.777 1.00 92.25 124 ILE A CA 1
ATOM 1044 C C . ILE A 1 124 ? -3.963 -10.523 6.603 1.00 92.25 124 ILE A C 1
ATOM 1046 O O . ILE A 1 124 ? -5.097 -10.205 6.240 1.00 92.25 124 ILE A O 1
ATOM 1050 N N . LYS A 1 125 ? -3.741 -11.187 7.741 1.00 94.62 125 LYS A N 1
ATOM 1051 C CA . LYS A 1 125 ? -4.830 -11.604 8.631 1.00 94.62 125 LYS A CA 1
ATOM 1052 C C . LYS A 1 125 ? -5.558 -10.379 9.207 1.00 94.62 125 LYS A C 1
ATOM 1054 O O . LYS A 1 125 ? -4.907 -9.473 9.718 1.00 94.62 125 LYS A O 1
ATOM 1059 N N . PRO A 1 126 ? -6.899 -10.346 9.201 1.00 96.00 126 PRO A N 1
ATOM 1060 C CA . PRO A 1 126 ? -7.634 -9.304 9.904 1.00 96.00 126 PRO A CA 1
ATOM 1061 C C . PRO A 1 126 ? -7.353 -9.349 11.410 1.00 96.00 126 PRO A C 1
ATOM 1063 O O . PRO A 1 126 ? -7.272 -10.429 11.998 1.00 96.00 126 PRO A O 1
ATOM 1066 N N . LYS A 1 127 ? -7.277 -8.181 12.053 1.00 97.12 127 LYS A N 1
ATOM 1067 C CA . LYS A 1 127 ? -7.078 -8.071 13.507 1.00 97.12 127 LYS A CA 1
ATOM 1068 C C . LYS A 1 127 ? -8.021 -7.038 14.109 1.00 97.12 127 LYS A C 1
ATOM 1070 O O . LYS A 1 127 ? -8.275 -6.004 13.494 1.00 97.12 127 LYS A O 1
ATOM 1075 N N . GLN A 1 128 ? -8.553 -7.331 15.293 1.00 97.06 128 GLN A N 1
ATOM 1076 C CA . GLN A 1 128 ? -9.477 -6.461 16.021 1.00 97.06 128 GLN A CA 1
ATOM 1077 C C . GLN A 1 128 ? -8.887 -6.014 17.357 1.00 97.06 128 GLN A C 1
ATOM 1079 O O . GLN A 1 128 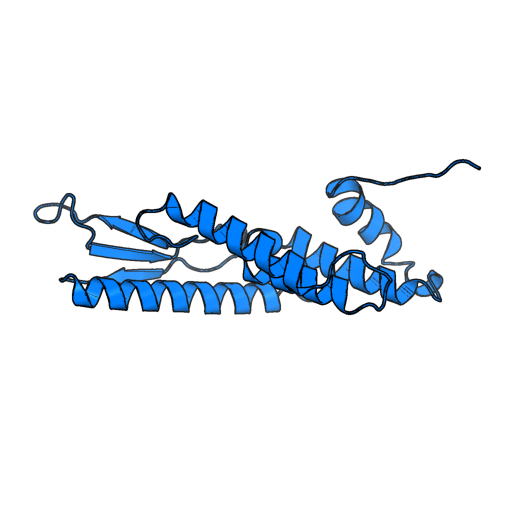? -8.159 -6.772 17.996 1.00 97.06 128 GLN A O 1
ATOM 1084 N N . PHE A 1 129 ? -9.244 -4.802 17.769 1.00 97.62 129 PHE A N 1
ATOM 1085 C CA . PHE A 1 129 ? -8.784 -4.155 18.991 1.00 97.62 129 PHE A CA 1
ATOM 1086 C C . PHE A 1 129 ? -10.009 -3.611 19.726 1.00 97.62 129 PHE A C 1
ATOM 1088 O O . PHE A 1 129 ? -10.627 -2.646 19.272 1.00 97.62 129 PHE A O 1
ATOM 1095 N N . GLY A 1 130 ? -10.415 -4.309 20.787 1.00 95.56 130 GLY A N 1
ATOM 1096 C CA . GLY A 1 130 ? -11.591 -3.976 21.590 1.00 95.56 130 GLY A CA 1
ATOM 1097 C C . GLY A 1 130 ? -11.320 -2.878 22.612 1.00 95.56 130 GLY A C 1
ATOM 1098 O O . GLY A 1 130 ? -10.170 -2.621 22.959 1.00 95.56 130 GLY A O 1
ATOM 1099 N N . PHE A 1 131 ? -12.388 -2.242 23.081 1.00 96.62 131 PHE A N 1
ATOM 1100 C CA . PHE A 1 131 ? -12.346 -1.209 24.113 1.00 96.62 131 PHE A CA 1
ATOM 1101 C C . PHE A 1 131 ? -13.688 -1.127 24.850 1.00 96.62 131 PHE A C 1
ATOM 1103 O O . PHE A 1 131 ? -14.721 -1.538 24.320 1.00 96.62 131 PHE A O 1
ATOM 1110 N N . THR A 1 132 ? -13.679 -0.573 26.061 1.00 91.38 132 THR A N 1
ATOM 1111 C CA . THR A 1 132 ? -14.873 -0.420 26.912 1.00 91.38 132 THR A CA 1
ATOM 1112 C C . THR A 1 132 ? -15.299 1.033 27.107 1.00 91.38 132 THR A C 1
ATOM 1114 O O . THR A 1 132 ? -16.457 1.303 27.416 1.00 91.38 132 THR A O 1
ATOM 1117 N N . ASN A 1 133 ? -14.390 1.984 26.885 1.00 91.62 133 ASN A N 1
ATOM 1118 C CA . ASN A 1 133 ? -14.643 3.414 27.036 1.00 91.62 133 ASN A CA 1
ATOM 1119 C C . ASN A 1 133 ? -14.002 4.236 25.904 1.00 91.62 133 ASN A C 1
ATOM 1121 O O . ASN A 1 133 ? -13.303 3.715 25.031 1.00 91.62 133 ASN A O 1
ATOM 1125 N N . ILE A 1 134 ? -14.258 5.546 25.900 1.00 88.44 134 ILE A N 1
ATOM 1126 C CA . ILE A 1 134 ? -13.824 6.436 24.817 1.00 88.44 134 ILE A CA 1
ATOM 1127 C C . ILE A 1 134 ? -12.303 6.644 24.776 1.00 88.44 134 ILE A C 1
ATOM 1129 O O . ILE A 1 134 ? -11.736 6.807 23.695 1.00 88.44 134 ILE A O 1
ATOM 1133 N N . THR A 1 135 ? -11.632 6.612 25.929 1.00 91.38 135 THR A N 1
ATOM 1134 C CA . THR A 1 135 ? -10.172 6.745 26.022 1.00 91.38 135 THR A CA 1
ATOM 1135 C C . THR A 1 135 ? -9.498 5.508 25.439 1.00 91.38 135 THR A C 1
ATOM 1137 O O . THR A 1 135 ? -8.671 5.624 24.535 1.00 91.38 135 THR A O 1
ATOM 1140 N N . GLU A 1 136 ? -9.936 4.321 25.859 1.00 95.12 136 GLU A N 1
ATOM 1141 C CA . GLU A 1 136 ? -9.506 3.042 25.290 1.00 95.12 136 GLU A CA 1
ATOM 1142 C C . GLU A 1 136 ? -9.828 2.940 23.797 1.00 95.12 136 GLU A C 1
ATOM 1144 O O . GLU A 1 136 ? -9.052 2.356 23.047 1.00 95.12 136 GLU A O 1
ATOM 1149 N N . SER A 1 137 ? -10.919 3.557 23.329 1.00 95.62 137 SER A N 1
ATOM 1150 C CA . SER A 1 137 ? -11.250 3.598 21.901 1.00 95.62 137 SER A CA 1
ATOM 1151 C C . SER A 1 137 ? -10.171 4.286 21.068 1.00 95.62 137 SER A C 1
ATOM 1153 O O . SER A 1 137 ? -9.832 3.810 19.982 1.00 95.62 137 SER A O 1
ATOM 1155 N N . ARG A 1 138 ? -9.598 5.388 21.573 1.00 95.56 138 ARG A N 1
ATOM 1156 C CA . ARG A 1 138 ? -8.512 6.106 20.888 1.00 95.56 138 ARG A CA 1
ATOM 1157 C C . ARG A 1 138 ? -7.236 5.271 20.848 1.00 95.56 138 ARG A C 1
ATOM 1159 O O . ARG A 1 138 ? -6.582 5.223 19.809 1.00 95.56 138 ARG A O 1
ATOM 1166 N N . GLU A 1 139 ? -6.906 4.585 21.938 1.00 97.00 139 GLU A N 1
ATOM 1167 C CA . GLU A 1 139 ? -5.735 3.701 21.987 1.00 97.00 139 GLU A CA 1
ATOM 1168 C C . GLU A 1 139 ? -5.911 2.459 21.107 1.00 97.00 139 GLU A C 1
ATOM 1170 O O . GLU A 1 139 ? -5.019 2.118 20.329 1.00 97.00 139 GLU A O 1
ATOM 1175 N N . ALA A 1 140 ? -7.091 1.839 21.117 1.00 97.31 140 ALA A N 1
ATOM 1176 C CA . ALA A 1 140 ? -7.426 0.742 20.217 1.00 97.31 140 ALA A CA 1
ATOM 1177 C C . ALA A 1 140 ? -7.334 1.166 18.741 1.00 97.31 140 ALA A C 1
ATOM 1179 O O . ALA A 1 140 ? -6.857 0.397 17.904 1.00 97.31 140 ALA A O 1
ATOM 1180 N N . LEU A 1 141 ? -7.736 2.401 18.411 1.00 97.62 141 LEU A N 1
ATOM 1181 C CA . LEU A 1 141 ? -7.591 2.943 17.059 1.00 97.62 141 LEU A CA 1
ATOM 1182 C C . LEU A 1 141 ? -6.114 3.100 16.676 1.00 97.62 141 LEU A C 1
ATOM 1184 O O . LEU A 1 141 ? -5.722 2.659 15.596 1.00 97.62 141 LEU A O 1
ATOM 1188 N N . LYS A 1 142 ? -5.277 3.659 17.560 1.00 97.69 142 LYS A N 1
ATOM 1189 C CA . LYS A 1 142 ? -3.824 3.764 17.332 1.00 97.69 142 LYS A CA 1
ATOM 1190 C C . LYS A 1 142 ? -3.187 2.394 17.100 1.00 97.69 142 LYS A C 1
ATOM 1192 O O . LYS A 1 142 ? -2.420 2.237 16.152 1.00 97.69 142 LYS A O 1
ATOM 1197 N N . GLN A 1 143 ? -3.545 1.390 17.901 1.00 98.12 143 GLN A N 1
ATOM 1198 C CA . GLN A 1 143 ? -3.049 0.021 17.728 1.00 98.12 143 GLN A CA 1
ATOM 1199 C C . GLN A 1 143 ? -3.496 -0.589 16.392 1.00 98.12 143 GLN A C 1
ATOM 1201 O O . GLN A 1 143 ? -2.695 -1.232 15.709 1.00 98.12 143 GLN A O 1
ATOM 1206 N N . ALA A 1 144 ? -4.742 -0.347 15.972 1.00 98.06 144 ALA A N 1
ATOM 1207 C CA . ALA A 1 144 ? -5.241 -0.786 14.671 1.00 98.06 144 ALA A CA 1
ATOM 1208 C C . ALA A 1 144 ? -4.487 -0.125 13.503 1.00 98.06 144 ALA A C 1
ATOM 1210 O O . ALA A 1 144 ? -4.123 -0.811 12.545 1.00 98.06 144 ALA A O 1
ATOM 1211 N N . ILE A 1 145 ? -4.203 1.180 13.599 1.00 97.56 145 ILE A N 1
ATOM 1212 C CA . ILE A 1 145 ? -3.390 1.931 12.629 1.00 97.56 145 ILE A CA 1
ATOM 1213 C C . ILE A 1 145 ? -1.966 1.378 12.573 1.00 97.56 145 ILE A C 1
ATOM 1215 O O . ILE A 1 145 ? -1.442 1.125 11.488 1.00 97.56 145 ILE A O 1
ATOM 1219 N N . GLN A 1 146 ? -1.340 1.166 13.730 1.00 98.06 146 GLN A N 1
ATOM 1220 C CA . GLN A 1 146 ? 0.018 0.644 13.814 1.00 98.06 146 GLN A CA 1
ATOM 1221 C C . GLN A 1 146 ? 0.108 -0.754 13.200 1.00 98.06 146 GLN A C 1
ATOM 1223 O O . GLN A 1 146 ? 0.984 -1.002 12.373 1.00 98.06 146 GLN A O 1
ATOM 1228 N N . TYR A 1 147 ? -0.830 -1.642 13.543 1.00 98.19 147 TYR A N 1
ATOM 1229 C CA . TYR A 1 147 ? -0.917 -2.973 12.951 1.00 98.19 147 TYR A CA 1
ATOM 1230 C C . TYR A 1 147 ? -1.052 -2.901 11.428 1.00 98.19 147 TYR A C 1
ATOM 1232 O O . TYR A 1 147 ? -0.248 -3.502 10.720 1.00 98.19 147 TYR A O 1
ATOM 1240 N N . ARG A 1 148 ? -2.001 -2.101 10.920 1.00 96.81 148 ARG A N 1
ATOM 1241 C CA . ARG A 1 148 ? -2.190 -1.875 9.480 1.00 96.81 148 ARG A CA 1
ATOM 1242 C C . ARG A 1 148 ? -0.886 -1.442 8.812 1.00 96.81 148 ARG A C 1
ATOM 1244 O O . ARG A 1 148 ? -0.490 -2.037 7.816 1.00 96.81 148 ARG A O 1
ATOM 1251 N N . ASN A 1 149 ? -0.233 -0.410 9.342 1.00 97.19 149 ASN A N 1
ATOM 1252 C CA . ASN A 1 149 ? 0.956 0.175 8.728 1.00 97.19 149 ASN A CA 1
ATOM 1253 C C . ASN A 1 149 ? 2.124 -0.822 8.704 1.00 97.19 149 ASN A C 1
ATOM 1255 O O . ASN A 1 149 ? 2.767 -0.973 7.669 1.00 97.19 149 ASN A O 1
ATOM 1259 N N . ILE A 1 150 ? 2.366 -1.536 9.810 1.00 97.56 150 ILE A N 1
ATOM 1260 C CA . ILE A 1 150 ? 3.430 -2.547 9.898 1.00 97.56 150 ILE A CA 1
ATOM 1261 C C . ILE A 1 150 ? 3.148 -3.709 8.943 1.00 97.56 150 ILE A C 1
ATOM 1263 O O . ILE A 1 150 ? 4.039 -4.121 8.203 1.00 97.56 150 ILE A O 1
ATOM 1267 N N . SER A 1 151 ? 1.917 -4.226 8.927 1.00 96.81 151 SER A N 1
ATOM 1268 C CA . SER A 1 151 ? 1.554 -5.354 8.069 1.00 96.81 151 SER A CA 1
ATOM 1269 C C . SER A 1 151 ? 1.592 -4.996 6.586 1.00 96.81 151 SER A C 1
ATOM 1271 O O . SER A 1 151 ? 2.146 -5.766 5.809 1.00 96.81 151 SER A O 1
ATOM 1273 N N . ILE A 1 152 ? 1.073 -3.825 6.191 1.00 96.31 152 ILE A N 1
ATOM 1274 C CA . ILE A 1 152 ? 1.171 -3.340 4.805 1.00 96.31 152 ILE A CA 1
ATOM 1275 C C . ILE A 1 152 ? 2.633 -3.173 4.408 1.00 96.31 152 ILE A C 1
ATOM 1277 O O . ILE A 1 152 ? 3.017 -3.665 3.353 1.00 96.31 152 ILE A O 1
ATOM 1281 N N . LYS A 1 153 ? 3.450 -2.510 5.237 1.00 96.06 153 LYS A N 1
ATOM 1282 C CA . LYS A 1 153 ? 4.869 -2.302 4.937 1.00 96.06 153 LYS A CA 1
ATOM 1283 C C . LYS A 1 153 ? 5.591 -3.629 4.737 1.00 96.06 153 LYS A C 1
ATOM 1285 O O . LYS A 1 153 ? 6.182 -3.847 3.688 1.00 96.06 153 LYS A O 1
ATOM 1290 N N . SER A 1 154 ? 5.465 -4.539 5.703 1.00 95.12 154 SER A N 1
ATOM 1291 C CA . SER A 1 154 ? 6.072 -5.869 5.629 1.00 95.12 154 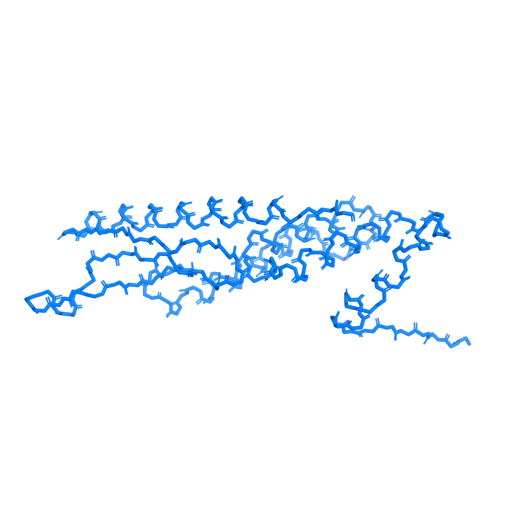SER A CA 1
ATOM 1292 C C . SER A 1 154 ? 5.629 -6.643 4.389 1.00 95.12 154 SER A C 1
ATOM 1294 O O . SER A 1 154 ? 6.433 -7.369 3.814 1.00 95.12 154 SER A O 1
ATOM 1296 N N . TRP A 1 155 ? 4.363 -6.520 3.989 1.00 95.12 155 TRP A N 1
ATOM 1297 C CA . TRP A 1 155 ? 3.840 -7.177 2.798 1.00 95.12 155 TRP A CA 1
ATOM 1298 C C . TRP A 1 155 ? 4.378 -6.547 1.508 1.00 95.12 155 TRP A C 1
ATOM 1300 O O . TRP A 1 155 ? 4.897 -7.277 0.668 1.00 95.12 155 TRP A O 1
ATOM 1310 N N . VAL A 1 156 ? 4.329 -5.218 1.363 1.00 94.94 156 VAL A N 1
ATOM 1311 C CA . VAL A 1 156 ? 4.876 -4.514 0.190 1.00 94.94 156 VAL A CA 1
ATOM 1312 C C . VAL A 1 156 ? 6.366 -4.813 0.028 1.00 94.94 156 VAL A C 1
ATOM 1314 O O . VAL A 1 156 ? 6.794 -5.171 -1.064 1.00 94.94 156 VAL A O 1
ATOM 1317 N N . ASP A 1 157 ? 7.137 -4.747 1.114 1.00 93.62 157 ASP A N 1
ATOM 1318 C CA . ASP A 1 157 ? 8.577 -5.031 1.104 1.00 93.62 157 ASP A CA 1
ATOM 1319 C C . ASP A 1 157 ? 8.882 -6.511 0.797 1.00 93.62 157 ASP A C 1
ATOM 1321 O O . ASP A 1 157 ? 9.980 -6.844 0.351 1.00 93.62 157 ASP A O 1
ATOM 1325 N N . SER A 1 158 ? 7.914 -7.414 0.996 1.00 92.25 158 SER A N 1
ATOM 1326 C CA . SER A 1 158 ? 8.046 -8.833 0.640 1.00 92.25 158 SER A CA 1
ATOM 1327 C C . SER A 1 158 ? 7.809 -9.130 -0.843 1.00 92.25 158 SER A C 1
ATOM 1329 O O . SER A 1 158 ? 8.105 -10.245 -1.285 1.00 92.25 158 SER A O 1
ATOM 1331 N N . ILE A 1 159 ? 7.295 -8.167 -1.621 1.00 91.00 159 ILE A N 1
ATOM 1332 C CA . ILE A 1 159 ? 7.127 -8.303 -3.073 1.00 91.00 159 ILE A CA 1
ATOM 1333 C C . ILE A 1 159 ? 8.528 -8.291 -3.694 1.00 91.00 159 ILE A C 1
ATOM 1335 O O . ILE A 1 159 ? 9.113 -7.244 -3.960 1.00 91.00 159 ILE A O 1
ATOM 1339 N N . LYS A 1 160 ? 9.102 -9.489 -3.847 1.00 73.38 160 LYS A N 1
ATOM 1340 C CA . LYS A 1 160 ? 10.480 -9.674 -4.305 1.00 73.38 160 LYS A CA 1
ATOM 1341 C C . LYS A 1 160 ? 10.628 -9.366 -5.787 1.00 73.38 160 LYS A C 1
ATOM 1343 O O . LYS A 1 160 ? 9.946 -9.984 -6.600 1.00 73.38 160 LYS A O 1
ATOM 1348 N N . PHE A 1 161 ? 11.645 -8.558 -6.078 1.00 64.50 161 PHE A N 1
ATOM 1349 C CA . PHE A 1 161 ? 12.283 -8.407 -7.381 1.00 64.50 161 PHE A CA 1
ATOM 1350 C C . PHE A 1 161 ? 12.980 -9.713 -7.759 1.00 64.50 161 PHE A C 1
ATOM 1352 O O . PHE A 1 161 ? 14.077 -9.990 -7.277 1.00 64.50 161 PHE A O 1
ATOM 1359 N N . LYS A 1 162 ? 12.279 -10.568 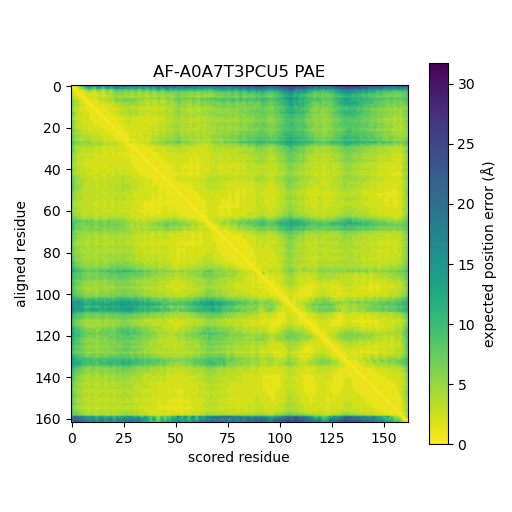-8.509 1.00 50.78 162 LYS A N 1
ATOM 1360 C CA . LYS A 1 162 ? 12.885 -11.732 -9.167 1.00 50.78 162 LYS A CA 1
ATOM 1361 C C . 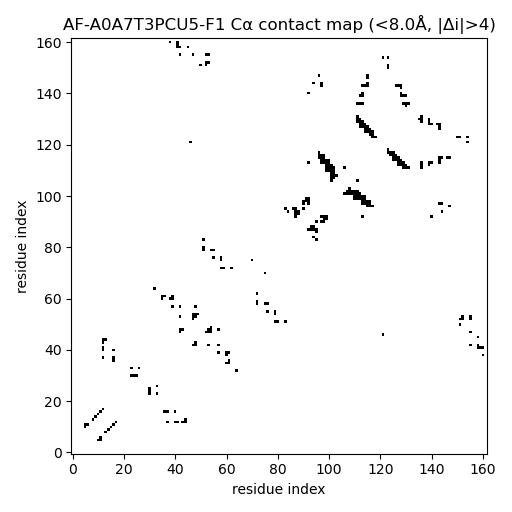LYS A 1 162 ? 13.495 -11.332 -10.496 1.00 50.78 162 LYS A C 1
ATOM 1363 O O . LYS A 1 162 ? 12.830 -10.535 -11.195 1.00 50.78 162 LYS A O 1
#

Organism: NCBI:txid264083

Mean predicted aligned error: 4.56 Å

Secondary structure (DSSP, 8-state):
-------SHIIIIIIIHHHHGGGGGGGGGGHHHHHHHHHHHHHHHTTGGGSHHHHHHHHHHHHTS----SS-HHHHHHHHHHHHHHHHTTSTTSSTTEEEEEB-GGGBTSEEEEEE---GGG-PPPEEEE-SSHHHHHHHHHHHHHHHHHHHHHHHHTS---

pLDDT: mean 92.68, std 6.07, range [50.78, 98.19]